Protein AF-A0A7Y1XKY7-F1 (afdb_monomer)

Sequence (93 aa):
MAKGLMIMLVVFLVVGILGWIMNKFGNAPEEKKKKYRKVFLGLYGLLWIGQGIFSMNESNDFDWIATAYLVLGLVLLIIAFYGKLRDPVNSTS

Structure (mmCIF, N/CA/C/O backbone):
data_AF-A0A7Y1XKY7-F1
#
_entry.id   AF-A0A7Y1XKY7-F1
#
loop_
_atom_site.group_PDB
_atom_site.id
_atom_site.type_symbol
_atom_site.label_atom_id
_atom_site.label_alt_id
_atom_site.label_comp_id
_atom_site.label_asym_id
_atom_site.label_entity_id
_atom_site.label_seq_id
_atom_site.pdbx_PDB_ins_code
_atom_site.Cartn_x
_atom_site.Cartn_y
_atom_site.Cartn_z
_atom_site.occupancy
_atom_site.B_iso_or_equiv
_atom_site.auth_seq_id
_atom_site.auth_comp_id
_atom_site.auth_asym_id
_atom_site.auth_atom_id
_atom_site.pdbx_PDB_model_num
ATOM 1 N N . MET A 1 1 ? 21.752 6.279 -15.340 1.00 59.50 1 MET A N 1
ATOM 2 C CA . MET A 1 1 ? 21.867 6.687 -13.918 1.00 59.50 1 MET A CA 1
ATOM 3 C C . MET A 1 1 ? 20.632 7.418 -13.367 1.00 59.50 1 MET A C 1
ATOM 5 O O . MET A 1 1 ? 20.440 7.396 -12.163 1.00 59.50 1 MET A O 1
ATOM 9 N N . ALA A 1 2 ? 19.750 8.000 -14.195 1.00 67.88 2 ALA A N 1
ATOM 10 C CA . ALA A 1 2 ? 18.544 8.699 -13.717 1.00 67.88 2 ALA A CA 1
ATOM 11 C C . ALA A 1 2 ? 17.455 7.784 -13.107 1.00 67.88 2 ALA A C 1
ATOM 13 O O . ALA A 1 2 ? 16.770 8.189 -12.172 1.00 67.88 2 ALA A O 1
ATOM 14 N N . LYS A 1 3 ? 17.321 6.537 -13.589 1.00 69.88 3 LYS A N 1
ATOM 15 C CA . LYS A 1 3 ? 16.306 5.589 -13.092 1.00 69.88 3 LYS A CA 1
ATOM 16 C C . LYS A 1 3 ? 16.465 5.281 -11.595 1.00 69.88 3 LYS 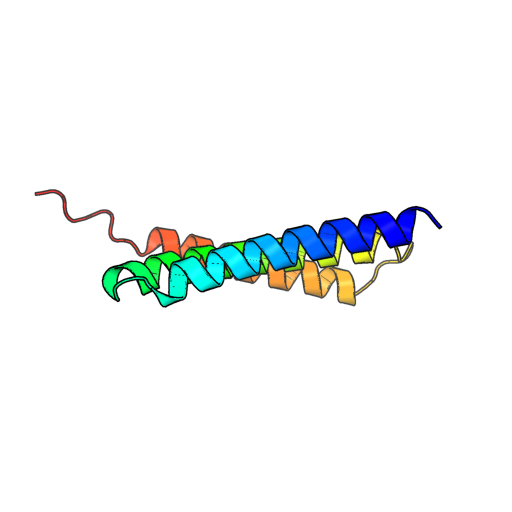A C 1
ATOM 18 O O . LYS A 1 3 ? 15.482 5.318 -10.868 1.00 69.88 3 LYS A O 1
ATOM 23 N N . GLY A 1 4 ? 17.695 5.066 -11.119 1.00 72.81 4 GLY A N 1
ATOM 24 C CA . GLY A 1 4 ? 17.956 4.788 -9.699 1.00 72.81 4 GLY A CA 1
ATOM 25 C C . GLY A 1 4 ? 17.580 5.954 -8.780 1.00 72.81 4 GLY A C 1
ATOM 26 O O . GLY A 1 4 ? 16.967 5.747 -7.738 1.00 72.81 4 GLY A O 1
ATOM 27 N N . LEU A 1 5 ? 17.859 7.189 -9.207 1.00 80.44 5 LEU A N 1
ATOM 28 C CA . LEU A 1 5 ? 17.481 8.410 -8.485 1.00 80.44 5 LEU A CA 1
ATOM 29 C C . LEU A 1 5 ? 15.957 8.580 -8.394 1.00 80.44 5 LEU A C 1
ATOM 31 O O . LEU A 1 5 ? 15.431 8.968 -7.352 1.00 80.44 5 LEU A O 1
ATOM 35 N N . MET A 1 6 ? 15.248 8.236 -9.471 1.00 73.81 6 MET A N 1
ATOM 36 C CA . MET A 1 6 ? 13.787 8.280 -9.525 1.00 73.81 6 MET A CA 1
ATOM 37 C C . MET A 1 6 ? 13.154 7.253 -8.576 1.00 73.81 6 MET A C 1
ATOM 39 O O . MET A 1 6 ? 12.230 7.596 -7.843 1.00 73.81 6 MET A O 1
ATOM 43 N N . ILE A 1 7 ? 13.700 6.031 -8.515 1.00 78.81 7 ILE A N 1
ATOM 44 C CA . ILE A 1 7 ? 13.273 5.008 -7.547 1.00 78.81 7 ILE A CA 1
ATOM 45 C C . ILE A 1 7 ? 13.509 5.499 -6.121 1.00 78.81 7 ILE A C 1
ATOM 47 O O . ILE A 1 7 ? 12.615 5.400 -5.283 1.00 78.81 7 ILE A O 1
ATOM 51 N N . MET A 1 8 ? 14.680 6.078 -5.849 1.00 78.06 8 MET A N 1
ATOM 52 C CA . MET A 1 8 ? 15.027 6.532 -4.505 1.00 78.06 8 MET A CA 1
ATOM 53 C C . MET A 1 8 ? 14.063 7.616 -4.003 1.00 78.06 8 MET A C 1
ATOM 55 O O . MET A 1 8 ? 13.605 7.547 -2.864 1.00 78.06 8 MET A O 1
ATOM 59 N N . LEU A 1 9 ? 13.700 8.572 -4.867 1.00 82.19 9 LEU A N 1
ATOM 60 C CA . LEU A 1 9 ? 12.723 9.622 -4.559 1.00 82.19 9 LEU A CA 1
ATOM 61 C C . LEU A 1 9 ? 11.325 9.060 -4.295 1.00 82.19 9 LEU A C 1
ATOM 63 O O . LEU A 1 9 ? 10.681 9.462 -3.326 1.00 82.19 9 LEU A O 1
ATOM 67 N N . VAL A 1 10 ? 10.866 8.118 -5.122 1.00 79.69 10 VAL A N 1
ATOM 68 C CA . VAL A 1 10 ? 9.557 7.470 -4.944 1.00 79.69 10 VAL A CA 1
ATOM 69 C C . VAL A 1 10 ? 9.514 6.701 -3.624 1.00 79.69 10 VAL A C 1
ATOM 71 O O . VAL A 1 10 ? 8.558 6.847 -2.864 1.00 79.69 10 VAL A O 1
ATOM 74 N N . VAL A 1 11 ? 10.568 5.945 -3.304 1.00 80.56 11 VAL A N 1
ATOM 75 C CA . VAL A 1 11 ? 10.672 5.212 -2.034 1.00 80.56 11 VAL A CA 1
ATOM 76 C C . VAL A 1 11 ? 10.672 6.176 -0.846 1.00 80.56 11 VAL A C 1
ATOM 78 O O . VAL A 1 11 ? 9.937 5.949 0.113 1.00 80.56 11 VAL A O 1
ATOM 81 N N . PHE A 1 12 ? 11.413 7.285 -0.915 1.00 82.69 12 PHE A N 1
ATOM 82 C CA . PHE A 1 12 ? 11.415 8.307 0.138 1.00 82.69 12 PHE A CA 1
ATOM 83 C C . PHE A 1 12 ? 10.029 8.913 0.372 1.00 82.69 12 PHE A C 1
ATOM 85 O O . PHE A 1 12 ? 9.608 9.073 1.518 1.00 82.69 12 PHE A O 1
ATOM 92 N N . LEU A 1 13 ? 9.302 9.214 -0.705 1.00 81.56 13 LEU A N 1
ATOM 93 C CA . LEU A 1 13 ? 7.933 9.728 -0.644 1.00 81.56 13 LEU A CA 1
ATOM 94 C C . LEU A 1 13 ? 6.993 8.722 0.024 1.00 81.56 13 LEU A C 1
ATOM 96 O O . LEU A 1 13 ? 6.246 9.079 0.935 1.00 81.56 13 LEU A O 1
ATOM 100 N N . VAL A 1 14 ? 7.074 7.454 -0.382 1.00 79.56 14 VAL A N 1
ATOM 101 C CA . VAL A 1 14 ? 6.280 6.361 0.189 1.00 79.56 14 VAL A CA 1
ATOM 102 C C . VAL A 1 14 ? 6.568 6.192 1.680 1.00 79.56 14 VAL A C 1
ATOM 104 O O . VAL A 1 14 ? 5.633 6.179 2.480 1.00 79.56 14 VAL A O 1
ATOM 107 N N . VAL A 1 15 ? 7.844 6.106 2.068 1.00 80.75 15 VAL A N 1
ATOM 108 C CA . VAL A 1 15 ? 8.262 5.929 3.467 1.00 80.75 15 VAL A CA 1
ATOM 109 C C . VAL A 1 15 ? 7.881 7.147 4.311 1.00 80.75 15 VAL A C 1
ATOM 111 O O . VAL A 1 15 ? 7.397 6.981 5.429 1.00 80.75 15 VAL A O 1
ATOM 114 N N . GLY A 1 16 ? 8.018 8.363 3.775 1.00 82.62 16 GLY A N 1
ATOM 115 C CA . GLY A 1 16 ? 7.612 9.598 4.447 1.00 82.62 16 GLY A CA 1
ATOM 116 C C . GLY A 1 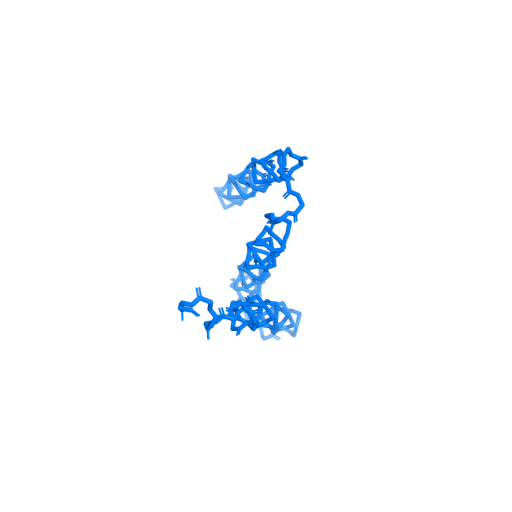16 ? 6.104 9.668 4.697 1.00 82.62 16 GLY A C 1
ATOM 117 O O . GLY A 1 16 ? 5.673 9.976 5.810 1.00 82.62 16 GLY A O 1
ATOM 118 N N . ILE A 1 17 ? 5.293 9.308 3.697 1.00 78.31 17 ILE A N 1
ATOM 119 C CA . ILE A 1 17 ? 3.833 9.220 3.836 1.00 78.31 17 ILE A CA 1
ATOM 120 C C . ILE A 1 17 ? 3.468 8.152 4.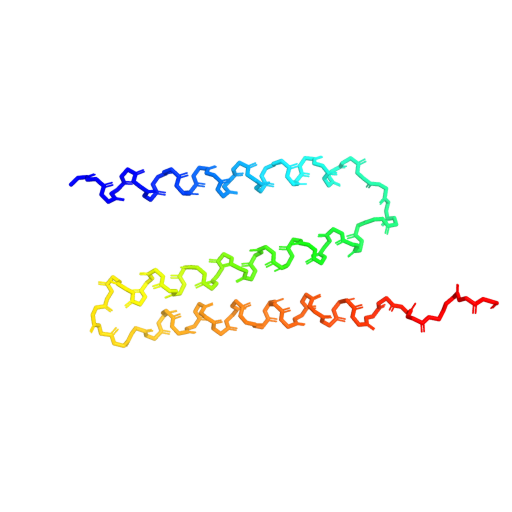872 1.00 78.31 17 ILE A C 1
ATOM 122 O O . ILE A 1 17 ? 2.673 8.430 5.767 1.00 78.31 17 ILE A O 1
ATOM 126 N N . LEU A 1 18 ? 4.080 6.966 4.807 1.00 78.44 18 LEU A N 1
ATOM 127 C CA . LEU A 1 18 ? 3.888 5.889 5.785 1.00 78.44 18 LEU A CA 1
ATOM 128 C C . LEU A 1 18 ? 4.239 6.331 7.206 1.00 78.44 18 LEU A C 1
ATOM 130 O O . LEU A 1 18 ? 3.451 6.102 8.118 1.00 78.44 18 LEU A O 1
ATOM 134 N N . GLY A 1 19 ? 5.381 6.992 7.394 1.00 79.69 19 GLY A N 1
ATOM 135 C CA . GLY A 1 19 ? 5.824 7.493 8.694 1.00 79.69 19 GLY A CA 1
ATOM 136 C C . GLY A 1 19 ? 4.879 8.551 9.261 1.00 79.69 19 GLY A C 1
ATOM 137 O O . GLY A 1 19 ? 4.499 8.481 10.431 1.00 79.69 19 GLY A O 1
ATOM 138 N N . TRP A 1 20 ? 4.423 9.490 8.427 1.00 76.69 20 TRP A N 1
ATOM 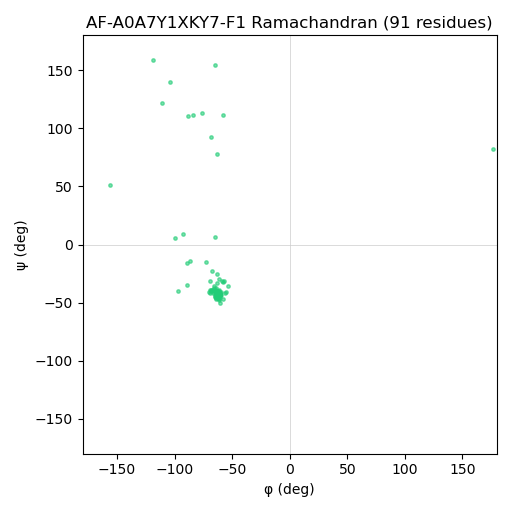139 C CA . TRP A 1 20 ? 3.442 10.503 8.826 1.00 76.69 20 TRP A CA 1
ATOM 140 C C . TRP A 1 20 ? 2.115 9.875 9.259 1.00 76.69 20 TRP A C 1
ATOM 142 O O . TRP A 1 20 ? 1.540 10.227 10.291 1.00 76.69 20 TRP A O 1
ATOM 152 N N . ILE A 1 21 ? 1.663 8.897 8.484 1.00 71.38 21 ILE A N 1
ATOM 153 C CA . ILE A 1 21 ? 0.468 8.103 8.736 1.00 71.38 21 ILE A CA 1
ATOM 154 C C . ILE A 1 21 ? 0.605 7.330 10.055 1.00 71.38 21 ILE A C 1
ATOM 156 O O . ILE A 1 21 ? -0.270 7.446 10.910 1.00 71.38 21 ILE A O 1
ATOM 160 N N . MET A 1 22 ? 1.729 6.646 10.282 1.00 68.75 22 MET A N 1
ATOM 161 C CA . MET A 1 22 ? 2.007 5.894 11.511 1.00 68.75 22 MET A CA 1
ATOM 162 C C . MET A 1 22 ? 2.012 6.795 12.752 1.00 68.75 22 MET A C 1
ATOM 164 O O . MET A 1 22 ? 1.397 6.462 13.765 1.00 68.75 22 MET A O 1
ATOM 168 N N . ASN A 1 23 ? 2.641 7.971 12.662 1.00 74.94 23 ASN A N 1
ATOM 169 C CA . ASN A 1 23 ? 2.704 8.938 13.760 1.00 74.94 23 ASN A CA 1
ATOM 170 C C . ASN A 1 23 ? 1.311 9.517 14.085 1.00 74.94 23 ASN A C 1
ATOM 172 O O . ASN A 1 23 ? 0.909 9.633 15.243 1.00 74.94 23 ASN A O 1
ATOM 176 N N . LYS A 1 24 ? 0.507 9.781 13.049 1.00 67.56 24 LYS A N 1
ATOM 177 C CA . LYS A 1 24 ? -0.893 10.206 13.194 1.00 67.56 24 LYS A CA 1
ATOM 178 C C . LYS A 1 24 ? -1.792 9.106 13.773 1.00 67.56 24 LYS A C 1
ATOM 180 O O . LYS A 1 24 ? -2.844 9.418 14.327 1.00 67.56 24 LYS A O 1
ATOM 185 N N . PHE A 1 25 ? -1.397 7.838 13.648 1.00 64.75 25 PHE A N 1
ATOM 186 C CA . PHE A 1 25 ? -2.132 6.679 14.162 1.00 64.75 25 PHE A CA 1
ATOM 187 C C . PHE A 1 25 ? -1.760 6.312 15.599 1.00 64.75 25 PHE A C 1
ATOM 189 O O . PHE A 1 25 ? -2.645 5.907 16.352 1.00 64.75 25 PHE A O 1
ATOM 196 N N . GLY A 1 26 ? -0.496 6.486 15.997 1.00 63.38 26 GLY A N 1
ATOM 197 C CA . GLY A 1 26 ? -0.033 6.213 17.364 1.00 63.38 26 GLY A CA 1
ATOM 198 C C . GLY A 1 26 ? -0.721 7.075 18.428 1.00 63.38 26 GLY A C 1
ATOM 199 O O . GLY A 1 26 ? -0.945 6.611 19.539 1.00 63.38 26 GLY A O 1
ATOM 200 N N . ASN A 1 27 ? -1.135 8.291 18.063 1.00 63.25 27 ASN A N 1
ATOM 201 C CA . ASN A 1 27 ? -1.803 9.244 18.958 1.00 63.25 27 ASN A CA 1
ATOM 202 C C . ASN A 1 27 ? -3.338 9.183 18.935 1.00 63.25 27 ASN A C 1
ATOM 204 O O . ASN A 1 27 ? -3.999 10.071 19.474 1.00 63.25 27 ASN A O 1
ATOM 208 N N . ALA A 1 28 ? -3.938 8.193 18.273 1.00 62.00 28 ALA A N 1
ATOM 209 C CA . ALA A 1 28 ? -5.368 8.224 18.014 1.00 62.00 28 ALA A CA 1
ATOM 210 C C . ALA A 1 28 ? -6.193 7.282 18.923 1.00 62.00 28 ALA A C 1
ATOM 212 O O . ALA A 1 28 ? -5.785 6.143 19.163 1.00 62.00 28 ALA A O 1
ATOM 213 N N . PRO A 1 29 ? -7.377 7.728 19.397 1.00 61.72 29 PRO A N 1
ATOM 214 C CA . PRO A 1 29 ? -8.217 6.975 20.331 1.00 61.72 29 PRO A CA 1
ATOM 215 C C . PRO A 1 29 ? -8.759 5.676 19.717 1.00 61.72 29 PRO A C 1
ATOM 217 O O . PRO A 1 29 ? -8.911 5.556 18.497 1.00 61.72 29 PRO A O 1
ATOM 220 N N . GLU A 1 30 ? -9.061 4.691 20.568 1.00 64.75 30 GLU A N 1
ATOM 221 C CA . GLU A 1 30 ? -9.337 3.299 20.171 1.00 64.75 30 GLU A CA 1
ATOM 222 C C . GLU A 1 30 ? -10.483 3.138 19.167 1.00 64.75 30 GLU A C 1
ATOM 224 O O . GLU A 1 30 ? -10.409 2.294 18.272 1.00 64.75 30 GLU A O 1
ATOM 229 N N . GLU A 1 31 ? -11.483 4.015 19.225 1.00 64.00 31 GLU A N 1
ATOM 230 C CA . GLU A 1 31 ? -12.598 4.073 18.273 1.00 64.00 31 GLU A CA 1
ATOM 231 C C . GLU A 1 31 ? -12.128 4.271 16.824 1.00 64.00 31 GLU A C 1
ATOM 233 O O . GLU A 1 31 ? -12.705 3.736 15.873 1.00 64.00 31 GLU A O 1
ATOM 238 N N . LYS A 1 32 ? -11.022 4.995 16.630 1.00 62.16 32 LYS A N 1
ATOM 239 C CA . LYS A 1 32 ? -10.463 5.264 15.306 1.00 62.16 32 LYS A CA 1
ATOM 240 C C . LYS A 1 32 ? -9.474 4.186 14.850 1.00 62.16 32 LYS A C 1
ATOM 242 O O . LYS A 1 32 ? -9.256 4.069 13.642 1.00 62.16 32 LYS A O 1
ATOM 247 N N . LYS A 1 33 ? -8.959 3.316 15.739 1.00 64.88 33 LYS A N 1
ATOM 248 C CA . LYS A 1 33 ? -8.049 2.194 15.381 1.00 64.88 33 LYS A CA 1
ATOM 249 C C . LYS A 1 33 ? -8.635 1.292 14.292 1.00 64.88 33 LYS A C 1
ATOM 251 O O . LYS A 1 33 ? -7.903 0.814 13.425 1.00 64.88 33 LYS A O 1
ATOM 256 N N . LYS A 1 34 ? -9.956 1.073 14.284 1.00 65.81 34 LYS A N 1
ATOM 257 C CA . LYS A 1 34 ? -10.630 0.270 13.244 1.00 65.81 34 LYS A CA 1
ATOM 258 C C . LYS A 1 34 ? -10.597 0.962 11.876 1.00 65.81 34 LYS A C 1
ATOM 260 O O . LYS A 1 34 ? -10.355 0.300 10.870 1.00 65.81 34 LYS A O 1
ATOM 265 N N . LYS A 1 35 ? -10.767 2.287 11.839 1.00 65.00 35 LYS A N 1
ATOM 266 C CA . LYS A 1 35 ? -10.665 3.104 10.619 1.00 65.00 35 LYS A CA 1
ATOM 267 C C . LYS A 1 35 ? -9.220 3.175 10.114 1.00 65.00 35 LYS A C 1
ATOM 269 O O . LYS A 1 35 ? -8.992 3.044 8.915 1.00 65.00 35 LYS A O 1
ATOM 274 N N . TYR A 1 36 ? -8.245 3.285 11.015 1.00 67.81 36 TYR A N 1
ATOM 275 C CA . TYR A 1 36 ? -6.824 3.323 10.654 1.00 67.81 36 TYR A CA 1
ATOM 276 C C . TYR A 1 36 ? -6.299 2.011 10.097 1.00 67.81 36 TYR A C 1
ATOM 278 O O . TYR A 1 36 ? -5.580 2.024 9.105 1.00 67.81 36 TYR A O 1
ATOM 286 N N . ARG A 1 37 ? -6.734 0.878 10.653 1.00 69.94 37 ARG A N 1
ATOM 287 C CA . ARG A 1 37 ? -6.408 -0.445 10.108 1.00 69.94 37 ARG A CA 1
ATOM 288 C C . ARG A 1 37 ? -6.827 -0.566 8.642 1.00 69.94 37 ARG A C 1
ATOM 290 O O . ARG A 1 37 ? -6.050 -1.051 7.833 1.00 69.94 37 ARG A O 1
ATOM 297 N N . LYS A 1 38 ? -8.011 -0.057 8.278 1.00 69.50 38 LYS A N 1
ATOM 298 C CA . LYS A 1 38 ? -8.492 -0.069 6.884 1.00 69.50 38 LYS A CA 1
ATOM 299 C C . LYS A 1 38 ? -7.613 0.775 5.961 1.00 69.50 38 LYS A C 1
ATOM 301 O O . LYS A 1 38 ? -7.257 0.314 4.883 1.00 69.50 38 LYS A O 1
ATOM 306 N N . VAL A 1 39 ? -7.250 1.987 6.388 1.00 69.62 39 VAL A N 1
ATOM 307 C CA . VAL A 1 39 ? -6.375 2.881 5.605 1.00 69.62 39 VAL A CA 1
ATOM 308 C C . VAL A 1 39 ? -4.987 2.265 5.434 1.00 69.62 39 VAL A C 1
ATOM 310 O O . VAL A 1 39 ? -4.439 2.297 4.336 1.00 69.62 39 VAL A O 1
ATOM 313 N N . PHE A 1 40 ? -4.453 1.648 6.490 1.00 72.12 40 PHE A N 1
ATOM 314 C CA . PHE A 1 40 ? -3.160 0.975 6.446 1.00 72.12 40 PHE A CA 1
ATOM 315 C C . PHE A 1 40 ? -3.173 -0.221 5.486 1.00 72.12 40 PHE A C 1
ATOM 317 O O . PHE A 1 40 ? -2.290 -0.311 4.640 1.00 72.12 40 PHE A O 1
ATOM 324 N N . LEU A 1 41 ? -4.201 -1.082 5.537 1.00 73.25 41 LEU A N 1
ATOM 325 C CA . LEU A 1 41 ? -4.344 -2.202 4.594 1.00 73.25 41 LEU A CA 1
ATOM 326 C C . LEU A 1 41 ? -4.500 -1.729 3.141 1.00 73.25 41 LEU A C 1
ATOM 328 O O . LEU A 1 41 ? -3.909 -2.328 2.248 1.00 73.25 41 LEU A O 1
ATOM 332 N N . GLY A 1 42 ? -5.260 -0.656 2.901 1.00 70.25 42 GLY A N 1
ATOM 333 C CA . GLY A 1 42 ? -5.430 -0.089 1.561 1.00 70.25 42 GLY A CA 1
ATOM 334 C C . GLY A 1 42 ? -4.125 0.463 0.981 1.00 70.25 42 GLY A C 1
ATOM 335 O O . GLY A 1 42 ? -3.801 0.184 -0.171 1.00 70.25 42 GLY A O 1
ATOM 336 N N . LEU A 1 43 ? -3.341 1.188 1.789 1.00 75.69 43 LEU A N 1
ATOM 337 C CA . LEU A 1 43 ? -2.004 1.653 1.400 1.00 75.69 43 LEU A CA 1
ATOM 338 C C . LEU A 1 43 ? -1.053 0.490 1.135 1.00 75.69 43 LEU A C 1
ATOM 340 O O . LEU A 1 43 ? -0.353 0.499 0.128 1.00 75.69 43 LEU A O 1
ATOM 344 N N . TYR A 1 44 ? -1.058 -0.525 1.998 1.00 78.00 44 TYR A N 1
ATOM 345 C CA . TYR A 1 44 ? -0.220 -1.708 1.819 1.00 78.00 44 TYR A CA 1
ATOM 346 C C . TYR A 1 44 ? -0.567 -2.464 0.532 1.00 78.00 44 TYR A C 1
ATOM 348 O O . TYR A 1 44 ? 0.331 -2.831 -0.222 1.00 78.00 44 TYR A O 1
ATOM 356 N N . GLY A 1 45 ? -1.861 -2.632 0.238 1.00 79.62 45 GLY A N 1
ATOM 357 C CA . GLY A 1 45 ? -2.325 -3.226 -1.016 1.00 79.62 45 GLY A CA 1
ATOM 358 C C . GLY A 1 45 ? -1.878 -2.426 -2.241 1.00 79.62 45 GLY A C 1
ATOM 359 O O . GLY A 1 45 ? -1.399 -3.006 -3.212 1.00 79.62 45 GLY A O 1
ATOM 360 N N . LEU A 1 46 ? -1.943 -1.091 -2.177 1.00 78.88 46 LEU A N 1
ATOM 361 C CA . LEU A 1 46 ? -1.500 -0.218 -3.267 1.00 78.88 46 LEU A CA 1
ATOM 362 C C . LEU A 1 46 ? 0.015 -0.307 -3.515 1.00 78.88 46 LEU A C 1
ATOM 364 O O . LEU A 1 46 ? 0.450 -0.305 -4.664 1.00 78.88 46 LEU A O 1
ATOM 368 N N . LEU A 1 47 ? 0.817 -0.433 -2.453 1.00 80.44 47 LEU A N 1
ATOM 369 C CA . LEU A 1 47 ? 2.268 -0.626 -2.563 1.00 80.44 47 LEU A CA 1
ATOM 370 C C . LEU A 1 47 ? 2.629 -1.973 -3.182 1.00 80.44 47 LEU A C 1
ATOM 372 O O . LEU A 1 47 ? 3.531 -2.037 -4.014 1.00 80.44 47 LEU A O 1
ATOM 376 N N . TRP A 1 48 ? 1.901 -3.028 -2.818 1.00 78.94 48 TRP A N 1
ATOM 377 C CA . TRP A 1 48 ? 2.063 -4.356 -3.407 1.00 78.94 48 TRP A CA 1
ATOM 378 C C . TRP A 1 48 ? 1.705 -4.377 -4.897 1.00 78.94 48 TRP A C 1
ATOM 380 O O . TRP A 1 48 ? 2.455 -4.931 -5.697 1.00 78.94 48 TRP A O 1
ATOM 390 N N . ILE A 1 49 ? 0.623 -3.697 -5.290 1.00 80.94 49 ILE A N 1
ATOM 391 C CA . ILE A 1 49 ? 0.263 -3.524 -6.705 1.00 80.94 49 ILE A CA 1
ATOM 392 C C . ILE A 1 49 ? 1.355 -2.742 -7.446 1.00 80.94 49 ILE A C 1
ATOM 394 O O . ILE A 1 49 ? 1.785 -3.155 -8.520 1.00 80.94 49 ILE A O 1
ATOM 398 N N . GLY A 1 50 ? 1.843 -1.644 -6.859 1.00 78.62 50 GLY A N 1
ATOM 399 C CA . GLY A 1 50 ? 2.927 -0.845 -7.434 1.00 78.62 50 GLY A CA 1
ATOM 400 C C . GLY A 1 50 ? 4.220 -1.642 -7.633 1.00 78.62 50 GLY A C 1
ATOM 401 O O . GLY A 1 50 ? 4.848 -1.521 -8.680 1.00 78.62 50 GLY A O 1
ATOM 402 N N . GLN A 1 51 ? 4.583 -2.499 -6.673 1.00 78.94 51 GLN A N 1
ATOM 403 C CA . GLN A 1 51 ? 5.722 -3.417 -6.789 1.00 78.94 51 GLN A CA 1
ATOM 404 C C . GLN A 1 51 ? 5.520 -4.457 -7.895 1.00 78.94 51 GLN A C 1
ATOM 406 O O . GLN A 1 51 ? 6.426 -4.659 -8.696 1.00 78.94 51 GLN A O 1
ATOM 411 N N . GLY A 1 52 ? 4.333 -5.061 -8.000 1.00 78.44 52 GLY A N 1
ATOM 412 C CA . GLY A 1 52 ? 4.025 -6.011 -9.075 1.00 78.44 52 GLY A CA 1
ATOM 413 C C . GLY A 1 52 ? 4.126 -5.383 -10.469 1.00 78.44 52 GLY A C 1
ATOM 414 O O . GLY A 1 52 ? 4.743 -5.960 -11.360 1.00 78.44 52 GLY A O 1
ATOM 415 N N . ILE A 1 53 ? 3.606 -4.162 -10.643 1.00 75.81 53 ILE A N 1
ATOM 416 C CA . ILE A 1 53 ? 3.712 -3.410 -11.908 1.00 75.81 53 ILE A CA 1
ATOM 417 C C . ILE A 1 53 ? 5.170 -3.055 -12.215 1.00 75.81 53 ILE A C 1
ATOM 419 O O . ILE A 1 53 ? 5.605 -3.172 -13.358 1.00 75.81 53 ILE A O 1
ATOM 423 N N . PHE A 1 54 ? 5.927 -2.615 -11.207 1.00 73.94 54 PHE A N 1
ATOM 424 C CA . PHE A 1 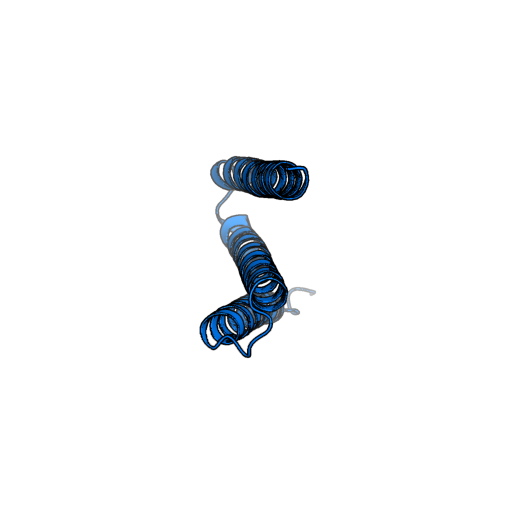54 ? 7.334 -2.268 -11.382 1.00 73.94 54 PHE A CA 1
ATOM 425 C C . PHE A 1 54 ? 8.165 -3.493 -11.787 1.00 73.94 54 PHE A C 1
ATOM 427 O O . PHE A 1 54 ? 8.932 -3.416 -12.741 1.00 73.94 54 PHE A O 1
ATOM 434 N N . SER A 1 55 ? 7.929 -4.631 -11.130 1.00 75.06 55 SER A N 1
ATOM 435 C CA . SER A 1 55 ? 8.584 -5.906 -11.425 1.00 75.06 55 SER A CA 1
ATOM 436 C C . SER A 1 55 ? 8.262 -6.395 -12.843 1.00 75.06 55 SER A C 1
ATOM 438 O O . SER A 1 55 ? 9.185 -6.727 -13.573 1.00 75.06 55 SER A O 1
ATOM 440 N N . MET A 1 56 ? 6.995 -6.337 -13.286 1.00 70.38 56 MET A N 1
ATOM 441 C CA . MET A 1 56 ? 6.592 -6.687 -14.666 1.00 70.38 56 MET A CA 1
ATOM 442 C C . MET A 1 56 ? 7.204 -5.785 -15.747 1.00 70.38 56 MET A C 1
ATOM 444 O O . MET A 1 56 ? 7.291 -6.181 -16.902 1.00 70.38 56 MET A O 1
ATOM 448 N N . ASN A 1 57 ? 7.563 -4.547 -15.408 1.00 69.25 57 ASN A N 1
ATOM 449 C CA . ASN A 1 57 ? 8.168 -3.611 -16.356 1.00 69.25 57 ASN A CA 1
ATOM 450 C C . ASN A 1 57 ? 9.699 -3.762 -16.434 1.00 69.25 57 ASN A C 1
ATOM 452 O O . ASN A 1 57 ? 10.334 -3.206 -17.330 1.00 69.25 57 ASN A O 1
ATOM 456 N N . GLU A 1 58 ? 10.302 -4.461 -15.469 1.00 67.94 58 GLU A N 1
ATOM 457 C CA . GLU A 1 58 ? 11.747 -4.682 -15.386 1.00 67.94 58 GLU A CA 1
ATOM 458 C C . GLU A 1 58 ? 12.149 -6.039 -15.975 1.00 67.94 58 GLU A C 1
ATOM 460 O O . GLU A 1 58 ? 13.127 -6.115 -16.722 1.00 67.94 58 GLU A O 1
ATOM 465 N N . SER A 1 59 ? 11.362 -7.089 -15.731 1.00 61.72 59 SER A N 1
ATOM 466 C CA . SER A 1 59 ? 11.467 -8.355 -16.450 1.00 61.72 59 SER A CA 1
ATOM 467 C C . SER A 1 59 ? 10.583 -8.307 -17.699 1.00 61.72 59 SER A C 1
ATOM 469 O O . SER A 1 59 ? 9.365 -8.328 -17.623 1.00 61.72 59 SER A O 1
ATOM 471 N N . ASN A 1 60 ? 11.196 -8.278 -18.886 1.00 62.53 60 ASN A N 1
ATOM 472 C CA . ASN A 1 60 ? 10.502 -8.388 -20.185 1.00 62.53 60 ASN A CA 1
ATOM 473 C C . ASN A 1 60 ? 9.812 -9.762 -20.402 1.00 62.53 60 ASN A C 1
ATOM 475 O O . ASN A 1 60 ? 9.309 -10.038 -21.490 1.00 62.53 60 ASN A O 1
ATOM 479 N N . ASP A 1 61 ? 9.810 -10.611 -19.372 1.00 64.31 61 ASP A N 1
ATOM 480 C CA . ASP A 1 61 ? 9.278 -11.965 -19.329 1.00 64.31 61 ASP A CA 1
ATOM 481 C C . ASP A 1 61 ? 8.165 -12.061 -18.282 1.00 64.31 61 ASP A C 1
ATOM 483 O O . ASP A 1 61 ? 8.076 -11.265 -17.346 1.00 64.31 61 ASP A O 1
ATOM 487 N N . PHE A 1 62 ? 7.312 -13.074 -18.426 1.00 61.06 62 PHE A N 1
ATOM 488 C CA . PHE A 1 62 ? 6.202 -13.309 -17.510 1.00 61.06 62 PHE A CA 1
ATOM 489 C C . PHE A 1 6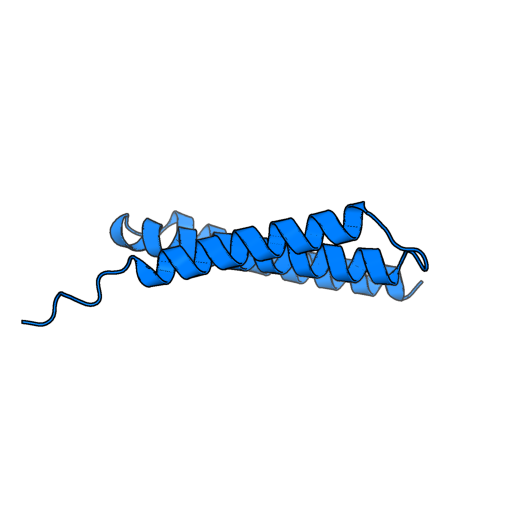2 ? 6.717 -13.746 -16.131 1.00 61.06 62 PHE A C 1
ATOM 491 O O . PHE A 1 62 ? 6.949 -14.926 -15.868 1.00 61.06 62 PHE A O 1
ATOM 498 N N . ASP A 1 63 ? 6.908 -12.775 -15.242 1.00 72.19 63 ASP A N 1
ATOM 499 C CA . ASP A 1 63 ? 7.440 -13.016 -13.910 1.00 72.19 63 ASP A CA 1
ATOM 500 C C . ASP A 1 63 ? 6.329 -13.453 -12.944 1.00 72.19 63 ASP A C 1
ATOM 502 O O . ASP A 1 63 ? 5.413 -12.702 -12.573 1.00 72.19 63 ASP A O 1
ATOM 506 N N . TRP A 1 64 ? 6.403 -14.718 -12.534 1.00 72.88 64 TRP A N 1
ATOM 507 C CA . TRP A 1 64 ? 5.458 -15.326 -11.599 1.00 72.88 64 TRP A CA 1
ATOM 508 C C . TRP A 1 64 ? 5.426 -14.586 -10.255 1.00 72.88 64 TRP A C 1
ATOM 510 O O . TRP A 1 64 ? 4.373 -14.474 -9.621 1.00 72.88 64 TRP A O 1
ATOM 520 N N . ILE A 1 65 ? 6.561 -14.016 -9.844 1.00 75.00 65 ILE A N 1
ATOM 521 C CA . ILE A 1 65 ? 6.684 -13.242 -8.606 1.00 75.00 65 ILE A CA 1
ATOM 522 C C . ILE A 1 65 ? 5.915 -11.925 -8.726 1.00 75.00 65 ILE A C 1
ATOM 524 O O . ILE A 1 65 ? 5.175 -11.555 -7.813 1.00 75.00 65 ILE A O 1
ATOM 528 N N . ALA A 1 66 ? 5.995 -11.259 -9.877 1.00 75.44 66 ALA A N 1
ATOM 529 C CA . ALA A 1 66 ? 5.250 -10.031 -10.130 1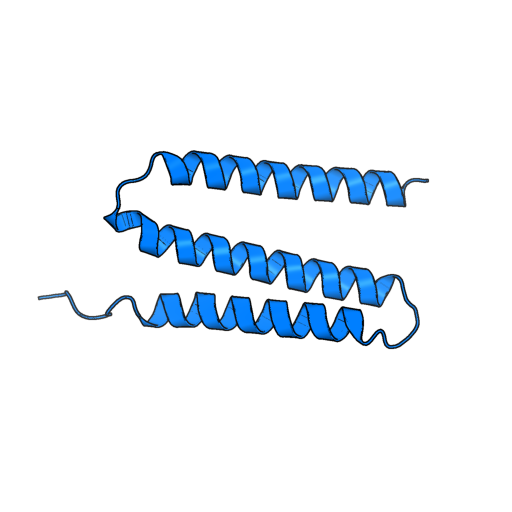.00 75.44 66 ALA A CA 1
ATOM 530 C C . ALA A 1 66 ? 3.727 -10.266 -10.121 1.00 75.44 66 ALA A C 1
ATOM 532 O O . ALA A 1 66 ? 2.962 -9.475 -9.559 1.00 75.44 66 ALA A O 1
ATOM 533 N N . THR A 1 67 ? 3.290 -11.411 -10.653 1.00 79.00 67 THR A N 1
ATOM 534 C CA . THR A 1 67 ? 1.885 -11.844 -10.591 1.00 79.00 67 THR A CA 1
ATOM 535 C C . THR A 1 67 ? 1.442 -12.100 -9.147 1.00 79.00 67 THR A C 1
ATOM 537 O O . THR A 1 67 ? 0.361 -11.666 -8.745 1.00 79.00 67 THR A O 1
ATOM 540 N N . ALA A 1 68 ? 2.287 -12.733 -8.328 1.00 80.81 68 ALA A N 1
ATOM 541 C CA . ALA A 1 68 ? 2.006 -12.936 -6.908 1.00 80.81 68 ALA A CA 1
ATOM 542 C C . ALA A 1 68 ? 1.867 -11.604 -6.147 1.00 80.81 68 ALA A C 1
ATOM 544 O O . ALA A 1 68 ? 0.940 -11.460 -5.345 1.00 80.81 68 ALA A O 1
ATOM 545 N N . TYR A 1 69 ? 2.721 -10.612 -6.437 1.00 79.94 69 TYR A N 1
ATOM 546 C CA . TYR A 1 69 ? 2.616 -9.265 -5.864 1.00 79.94 69 TYR A CA 1
ATOM 547 C C . TYR A 1 69 ? 1.292 -8.575 -6.226 1.00 79.94 69 TYR A C 1
ATOM 549 O O . TYR A 1 69 ? 0.641 -7.991 -5.354 1.00 79.94 69 TYR A O 1
ATOM 557 N N . LEU A 1 70 ? 0.841 -8.701 -7.478 1.00 80.94 70 LEU A N 1
ATOM 558 C CA . LEU A 1 70 ? -0.459 -8.183 -7.911 1.00 80.94 70 LEU A CA 1
ATOM 559 C C . LEU A 1 70 ? -1.626 -8.870 -7.196 1.00 80.94 70 LEU A C 1
ATOM 561 O O . LEU A 1 70 ? -2.508 -8.180 -6.685 1.00 80.94 70 LEU A O 1
ATOM 565 N N . VAL A 1 71 ? -1.627 -10.204 -7.114 1.00 83.38 71 VAL A N 1
ATOM 566 C CA . VAL A 1 71 ? -2.700 -10.970 -6.455 1.00 83.38 71 VAL A CA 1
ATOM 567 C C . VAL A 1 71 ? -2.784 -10.622 -4.969 1.00 83.38 71 VAL A C 1
ATOM 569 O O . VAL A 1 71 ? -3.870 -10.341 -4.464 1.00 83.38 71 VAL A O 1
ATOM 572 N N . LEU A 1 72 ? -1.650 -10.574 -4.268 1.00 81.75 72 LEU A N 1
ATOM 573 C CA . LEU A 1 72 ? -1.608 -10.215 -2.847 1.00 81.75 72 LEU A CA 1
ATOM 574 C C . LEU A 1 72 ? -2.042 -8.765 -2.605 1.00 81.75 72 LEU A C 1
ATOM 576 O O . LEU A 1 72 ? -2.814 -8.503 -1.679 1.00 81.75 72 LEU A O 1
ATOM 580 N N . GLY A 1 73 ? -1.633 -7.836 -3.470 1.00 80.88 73 GLY A N 1
ATOM 581 C CA . GLY A 1 73 ? -2.109 -6.456 -3.432 1.00 80.88 73 GLY A 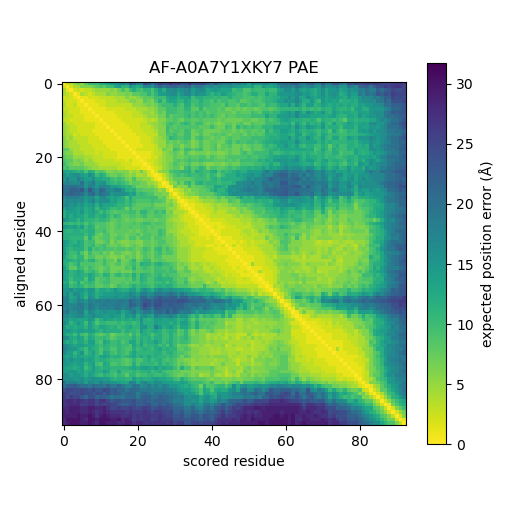CA 1
ATOM 582 C C . GLY A 1 73 ? -3.622 -6.344 -3.647 1.00 80.88 73 GLY A C 1
ATOM 583 O O . GLY A 1 73 ? -4.298 -5.624 -2.907 1.00 80.88 73 GLY A O 1
ATOM 584 N N . LEU A 1 74 ? -4.178 -7.119 -4.584 1.00 80.69 74 LEU A N 1
ATOM 585 C CA . LEU 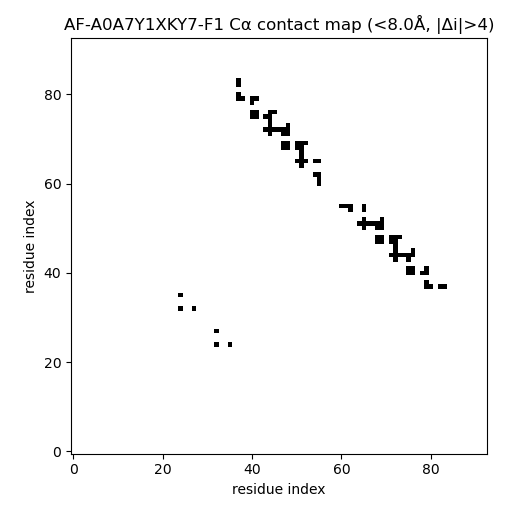A 1 74 ? -5.617 -7.176 -4.854 1.00 80.69 74 LEU A CA 1
ATOM 586 C C . LEU A 1 74 ? -6.400 -7.748 -3.663 1.00 80.69 74 LEU A C 1
ATOM 588 O O . LEU A 1 74 ? -7.409 -7.175 -3.256 1.00 80.69 74 LEU A O 1
ATOM 592 N N . VAL A 1 75 ? -5.920 -8.842 -3.066 1.00 81.12 75 VAL A N 1
ATOM 593 C CA . VAL A 1 75 ? -6.533 -9.471 -1.883 1.00 81.12 75 VAL A CA 1
ATOM 594 C C . VAL A 1 75 ? -6.550 -8.501 -0.703 1.00 81.12 75 VAL A C 1
ATOM 596 O O . VAL A 1 75 ? -7.586 -8.330 -0.058 1.00 81.12 75 VAL A O 1
ATOM 599 N N . LEU A 1 76 ? -5.441 -7.802 -0.449 1.00 78.19 76 LEU A N 1
ATOM 600 C CA . LEU A 1 76 ? -5.365 -6.772 0.592 1.00 78.19 76 LEU A CA 1
ATOM 601 C C . LEU A 1 76 ? -6.342 -5.619 0.331 1.00 78.19 76 LEU A C 1
ATOM 603 O O . LEU A 1 76 ? -6.991 -5.140 1.266 1.00 78.19 76 LEU A O 1
ATOM 607 N N . LEU A 1 77 ? -6.499 -5.210 -0.929 1.00 77.81 77 LEU A N 1
ATOM 608 C CA . LEU A 1 77 ? -7.434 -4.160 -1.329 1.00 77.81 77 LEU A CA 1
ATOM 609 C C . LEU A 1 77 ? -8.897 -4.598 -1.155 1.00 77.81 77 LEU A C 1
ATOM 611 O O . LEU A 1 77 ? -9.709 -3.825 -0.643 1.00 77.81 77 LEU A O 1
ATOM 615 N N . ILE A 1 78 ? -9.221 -5.852 -1.485 1.00 76.62 78 ILE A N 1
ATOM 616 C CA . ILE A 1 78 ? -10.542 -6.456 -1.254 1.00 76.62 78 ILE A CA 1
ATOM 617 C C . ILE A 1 78 ? -10.837 -6.537 0.245 1.00 76.62 78 ILE A C 1
ATOM 619 O O . ILE A 1 78 ? -11.925 -6.151 0.664 1.00 76.62 78 ILE A O 1
ATOM 623 N N . ILE A 1 79 ? -9.882 -6.961 1.078 1.00 74.00 79 ILE A N 1
ATOM 624 C CA . ILE A 1 79 ? -10.044 -6.996 2.542 1.00 74.00 79 ILE A CA 1
ATOM 625 C C . ILE A 1 79 ? -10.235 -5.577 3.100 1.00 74.00 79 ILE A C 1
ATOM 627 O O . ILE A 1 79 ? -11.093 -5.357 3.961 1.00 74.00 79 ILE A O 1
ATOM 631 N N . ALA A 1 80 ? -9.492 -4.590 2.589 1.00 72.06 80 ALA A N 1
ATOM 632 C CA . ALA A 1 80 ? -9.677 -3.186 2.952 1.00 72.06 80 ALA A CA 1
ATOM 633 C C . ALA A 1 80 ? -11.086 -2.676 2.576 1.00 72.06 80 ALA A C 1
ATOM 635 O O . ALA A 1 80 ? -11.728 -1.987 3.378 1.00 72.06 80 ALA A O 1
ATOM 636 N N . PHE A 1 81 ? -11.607 -3.070 1.408 1.00 65.19 81 PHE A N 1
ATOM 637 C CA . PHE A 1 81 ? -12.967 -2.755 0.951 1.00 65.19 81 PHE A CA 1
ATOM 638 C C . PHE A 1 81 ? -14.061 -3.495 1.735 1.00 65.19 81 PHE A C 1
ATOM 640 O O . PHE A 1 81 ? -15.055 -2.883 2.119 1.00 65.19 81 PHE A O 1
ATOM 647 N N . TYR A 1 82 ? -13.876 -4.774 2.063 1.00 65.88 82 TYR A N 1
ATOM 648 C CA . TYR A 1 82 ? -14.783 -5.525 2.939 1.00 65.88 82 TYR A CA 1
ATOM 649 C C . TYR A 1 82 ? -14.815 -4.945 4.353 1.00 65.88 82 TYR A C 1
ATOM 651 O O . TYR A 1 82 ? -15.866 -4.896 4.991 1.00 65.88 82 TYR A O 1
ATOM 659 N N . GLY A 1 83 ? -13.690 -4.404 4.824 1.00 55.94 83 GLY A N 1
ATOM 660 C CA . GLY A 1 83 ? -13.655 -3.571 6.018 1.00 55.94 83 GLY A CA 1
ATOM 661 C C . GLY A 1 83 ? -14.617 -2.383 5.917 1.00 55.94 83 GLY A C 1
ATOM 662 O O . GLY A 1 83 ? -15.301 -2.089 6.894 1.00 55.94 83 GLY A O 1
ATOM 663 N N . LYS A 1 84 ? -14.711 -1.719 4.756 1.00 50.84 84 LYS A N 1
ATOM 664 C CA . LYS A 1 84 ? -15.629 -0.591 4.486 1.00 50.84 84 LYS A CA 1
ATOM 665 C C . LYS A 1 84 ? -17.107 -1.012 4.511 1.00 50.84 84 LYS A C 1
ATOM 667 O O . LYS A 1 84 ? -17.920 -0.260 5.025 1.00 50.84 84 LYS A O 1
ATOM 672 N N . LEU A 1 85 ? -17.430 -2.224 4.049 1.00 50.56 85 LEU A N 1
ATOM 673 C CA . LEU A 1 85 ? -18.789 -2.799 4.073 1.00 50.56 85 LEU A CA 1
ATOM 674 C C . LEU A 1 85 ? -19.262 -3.230 5.474 1.00 50.56 85 LEU A C 1
ATOM 676 O O . LEU A 1 85 ? -20.447 -3.462 5.683 1.00 50.56 85 LEU A O 1
ATOM 680 N N . ARG A 1 86 ? -18.340 -3.346 6.438 1.00 46.72 86 ARG A N 1
ATOM 681 C CA . ARG A 1 86 ? -18.620 -3.756 7.826 1.00 46.72 86 ARG A CA 1
ATOM 682 C C . ARG A 1 86 ? -18.702 -2.589 8.813 1.00 46.72 86 ARG A C 1
ATOM 684 O O . ARG A 1 86 ? -18.774 -2.827 10.021 1.00 46.72 86 ARG A O 1
ATOM 691 N N . ASP A 1 87 ? -18.635 -1.349 8.330 1.00 44.97 87 ASP A N 1
ATOM 692 C CA . ASP A 1 87 ? -19.231 -0.243 9.077 1.00 44.97 87 ASP A CA 1
ATOM 693 C C . ASP A 1 87 ? -20.736 -0.378 8.846 1.00 44.97 87 ASP A C 1
ATOM 695 O O . ASP A 1 87 ? -21.158 -0.292 7.691 1.00 44.97 87 ASP A O 1
ATOM 699 N N . PRO A 1 88 ? -21.536 -0.694 9.878 1.00 41.00 88 PRO A N 1
ATOM 700 C CA . PRO A 1 88 ? -22.968 -0.809 9.695 1.00 41.00 88 PRO A CA 1
ATOM 701 C C . PRO A 1 88 ? -23.476 0.528 9.156 1.00 41.00 88 PRO A C 1
ATOM 703 O O . PRO A 1 88 ? -23.493 1.541 9.854 1.00 41.00 88 PRO A O 1
ATOM 706 N N . VAL A 1 89 ? -23.914 0.519 7.900 1.00 47.91 89 VAL A N 1
ATOM 707 C CA . VAL A 1 89 ? -25.018 1.362 7.448 1.00 47.91 89 VAL A CA 1
ATOM 708 C C . VAL A 1 89 ? -26.228 0.879 8.247 1.00 47.91 89 VAL A C 1
ATOM 710 O O . VAL A 1 89 ? -26.938 -0.004 7.795 1.00 47.91 89 VAL A O 1
ATOM 713 N N . ASN A 1 90 ? -26.316 1.293 9.514 1.00 45.12 90 ASN A N 1
ATOM 714 C CA . ASN A 1 90 ? -27.494 1.258 10.384 1.00 45.12 90 ASN A CA 1
ATOM 715 C C . ASN A 1 90 ? -27.095 1.754 11.779 1.00 45.12 90 ASN A C 1
ATOM 717 O O . ASN A 1 90 ? -26.787 0.988 12.687 1.00 45.12 90 ASN A O 1
ATOM 721 N N . SER A 1 91 ? -27.074 3.073 11.914 1.00 45.06 91 SER A N 1
ATOM 722 C CA . SER A 1 91 ? -27.325 3.784 13.170 1.00 45.06 91 SER A CA 1
ATOM 723 C C . SER A 1 91 ? -27.804 5.189 12.800 1.00 45.06 91 SER A C 1
ATOM 725 O O . SER A 1 91 ? -27.243 6.202 13.212 1.00 45.06 91 SER A O 1
ATOM 727 N N . THR A 1 92 ? -28.806 5.242 11.926 1.00 46.97 92 THR A N 1
ATOM 728 C CA . THR A 1 92 ? -29.701 6.392 11.838 1.00 46.97 92 THR A CA 1
ATOM 729 C C . THR A 1 92 ? -31.053 5.930 12.342 1.00 46.97 92 THR A C 1
ATOM 731 O O . THR A 1 92 ? -31.640 5.023 11.754 1.00 46.97 92 THR A O 1
ATOM 734 N N . SER A 1 93 ? -31.496 6.646 13.373 1.00 37.44 93 SER A N 1
ATOM 735 C CA . SER A 1 93 ? -32.764 6.591 14.094 1.00 37.44 93 SER A CA 1
ATOM 736 C C . SER A 1 93 ? -32.842 5.649 15.285 1.00 37.44 93 SER A C 1
ATOM 738 O O . SER A 1 93 ? -32.484 4.462 15.158 1.00 37.44 93 SER A O 1
#

Solvent-accessible surface area (backbone atoms only — not comparable to full-atom values): 5099 Å² total; per-residue (Å²): 120,67,68,62,56,52,51,51,53,52,52,50,52,52,52,50,52,50,50,53,50,51,58,61,52,75,78,50,60,75,85,49,50,66,59,49,52,32,54,51,35,37,51,51,11,51,51,29,34,50,49,12,54,51,44,47,71,68,40,97,52,94,49,66,66,23,52,50,29,34,52,52,10,48,51,34,36,49,52,24,48,53,53,60,70,65,53,72,94,72,84,79,133

Radius of gyration: 16.79 Å; Cα contacts (8 Å, |Δi|>4): 52; chains: 1; bounding box: 55×26×40 Å

Nearest PDB structures (foldseek):
  3g67-assembly1_B  TM=3.231E-01  e=3.653E+00  Thermotoga maritima
  7a0g-assembly1_FFF  TM=4.029E-01  e=6.804E+00  Serratia marcescens
  3ja6-assembly1_I  TM=3.735E-01  e=6.393E+00  Escherichia coli
  3zx6-assembly1_A  TM=3.822E-01  e=9.286E+00  Archaeoglobus fulgidus DSM 4304

Mean predicted aligned error: 11.07 Å

Secondary structure (DSSP, 8-state):
-HHHHHHHHHHHHHHHHHHHHHHHHHTS-HHHHHHHHHHHHHHHHHHHHHHHHHHHHH-SS--HHHHHHHHHHHHHHHHHHHHHHTS-S----

pLDDT: mean 70.3, std 10.85, range [37.44, 83.38]

Foldseek 3Di:
DVVVVVVVVVVVVLVVVVVVLVVVQVPDDPVCVLVSVLVVLLSQLVVLLVQLVVVCVVPVDDDPVSVVSNVSSVVSNVVSVVSVVPPDPDDDD